Protein AF-X0XJX1-F1 (afdb_monomer_lite)

Radius of gyration: 16.02 Å; chains: 1; bounding box: 36×28×47 Å

Foldseek 3Di:
DLLVLLLVQQLVLLLCLLQVDDPSVVVSLVVLVVLVVDDLVVQLVVQCVVQDDDPVSNSVSSNVSSNSVNSNLNNPQSNVQNPDPVVVVCVVVPDDSVCCCPVPRCVVSVVSSVD

pLDDT: mean 92.87, std 4.38, range [63.25, 97.0]

Secondary structure (DSSP, 8-state):
-HHHHHHHHHHHHHHHHHHH-HHHHHHHHHHHHHHHTS-HHHHHHHHHHHH-SSHHHHHHHHHHHHHHHHHHHHHHHHHHHHT-HHHHHHHHTT--HHHHIIIIIHHHHHHHHH-

Structure (mmCIF, N/CA/C/O backbone):
data_AF-X0XJX1-F1
#
_entry.id   AF-X0XJX1-F1
#
loop_
_atom_site.group_PDB
_atom_site.id
_atom_site.type_symbol
_atom_site.label_atom_id
_atom_site.label_alt_id
_atom_site.label_comp_id
_atom_site.label_asym_id
_atom_site.label_entity_id
_atom_site.label_seq_id
_atom_site.pdbx_PDB_ins_code
_atom_site.Cartn_x
_atom_site.Cartn_y
_atom_site.Cartn_z
_atom_site.occupancy
_atom_site.B_iso_or_equiv
_atom_site.auth_seq_id
_atom_site.auth_comp_id
_atom_site.auth_asym_id
_atom_site.auth_atom_id
_atom_site.pdbx_PDB_model_num
ATOM 1 N N . MET A 1 1 ? 10.314 -12.675 -9.672 1.00 83.88 1 MET A N 1
ATOM 2 C CA . MET A 1 1 ? 10.728 -11.615 -8.723 1.00 83.88 1 MET A CA 1
ATOM 3 C C . MET A 1 1 ? 9.827 -10.393 -8.799 1.00 83.88 1 MET A C 1
ATOM 5 O O . MET A 1 1 ? 9.236 -10.066 -7.783 1.00 83.88 1 MET A O 1
ATOM 9 N N . SER A 1 2 ? 9.643 -9.772 -9.968 1.00 90.88 2 SER A N 1
ATOM 10 C CA . SER A 1 2 ? 8.848 -8.537 -10.113 1.00 90.88 2 SER A CA 1
ATOM 11 C C . SER A 1 2 ? 7.418 -8.640 -9.574 1.00 90.88 2 SER A C 1
ATOM 13 O O . SER A 1 2 ? 6.977 -7.757 -8.853 1.00 90.88 2 SER A O 1
ATOM 15 N N . VAL A 1 3 ? 6.718 -9.749 -9.851 1.00 91.31 3 VAL A N 1
ATOM 16 C CA . VAL A 1 3 ? 5.342 -9.975 -9.365 1.00 91.31 3 VAL A CA 1
ATOM 17 C C . VAL A 1 3 ? 5.282 -10.000 -7.840 1.00 91.31 3 VAL A C 1
ATOM 19 O O . VAL A 1 3 ? 4.445 -9.330 -7.257 1.00 91.31 3 VAL A O 1
ATOM 22 N N . VAL A 1 4 ? 6.205 -10.710 -7.185 1.00 93.38 4 VAL A N 1
ATOM 23 C CA . VAL A 1 4 ? 6.254 -10.799 -5.716 1.00 93.38 4 VAL A CA 1
ATOM 24 C C . VAL A 1 4 ? 6.532 -9.427 -5.100 1.00 93.38 4 VAL A C 1
ATOM 26 O O . VAL A 1 4 ? 5.897 -9.053 -4.120 1.00 93.38 4 VAL A O 1
ATOM 29 N N . ILE A 1 5 ? 7.445 -8.652 -5.692 1.00 94.25 5 ILE A N 1
ATOM 30 C CA . ILE A 1 5 ? 7.762 -7.300 -5.217 1.00 94.25 5 ILE A CA 1
ATOM 31 C C . ILE A 1 5 ? 6.551 -6.375 -5.405 1.00 94.25 5 ILE A C 1
ATOM 33 O O . ILE A 1 5 ? 6.158 -5.685 -4.468 1.00 94.25 5 ILE A O 1
ATOM 37 N N . GLY A 1 6 ? 5.924 -6.400 -6.584 1.00 94.00 6 GLY A N 1
ATOM 38 C CA . GLY A 1 6 ? 4.723 -5.619 -6.880 1.00 94.00 6 GLY A CA 1
ATOM 39 C C . GLY A 1 6 ? 3.547 -5.995 -5.980 1.00 94.00 6 GLY A C 1
ATOM 40 O O . GLY A 1 6 ? 2.842 -5.112 -5.505 1.00 94.00 6 GLY A O 1
ATOM 41 N N . MET A 1 7 ? 3.390 -7.284 -5.674 1.00 93.69 7 MET A N 1
ATOM 42 C CA . MET A 1 7 ? 2.392 -7.803 -4.742 1.00 93.69 7 MET A CA 1
ATOM 43 C C . MET A 1 7 ? 2.603 -7.247 -3.340 1.00 93.69 7 MET A C 1
ATOM 45 O O . MET A 1 7 ? 1.674 -6.688 -2.767 1.00 93.69 7 MET A O 1
ATOM 49 N N . VAL A 1 8 ? 3.816 -7.348 -2.795 1.00 94.19 8 VAL A N 1
ATOM 50 C CA . VAL A 1 8 ? 4.115 -6.866 -1.440 1.00 94.19 8 VAL A CA 1
ATOM 51 C C . VAL A 1 8 ? 3.949 -5.348 -1.344 1.00 94.19 8 VAL A C 1
ATOM 53 O O . VAL A 1 8 ? 3.279 -4.862 -0.434 1.00 94.19 8 VAL A O 1
ATOM 56 N N . ILE A 1 9 ? 4.518 -4.596 -2.291 1.00 96.00 9 ILE A N 1
ATOM 57 C CA . ILE A 1 9 ? 4.465 -3.127 -2.282 1.00 96.00 9 ILE A CA 1
ATOM 58 C C . ILE A 1 9 ? 3.040 -2.635 -2.537 1.00 96.00 9 ILE A C 1
ATOM 60 O O . ILE A 1 9 ? 2.518 -1.843 -1.755 1.00 96.00 9 ILE A O 1
ATOM 64 N N . GLY A 1 10 ? 2.405 -3.112 -3.609 1.00 95.50 10 GLY A N 1
ATOM 65 C CA . GLY A 1 10 ? 1.067 -2.694 -4.007 1.00 95.50 10 GLY A CA 1
ATOM 66 C C . GLY A 1 10 ? 0.043 -3.024 -2.932 1.00 95.50 10 GLY A C 1
ATOM 67 O O . GLY A 1 10 ? -0.618 -2.120 -2.433 1.00 95.50 10 GLY A O 1
ATOM 68 N N . THR A 1 11 ? -0.020 -4.279 -2.484 1.00 95.06 11 THR A N 1
ATOM 69 C CA . THR A 1 11 ? -0.952 -4.683 -1.418 1.00 95.06 11 THR A CA 1
ATOM 70 C C . THR A 1 11 ? -0.689 -3.903 -0.134 1.00 95.06 11 THR A C 1
ATOM 72 O O . THR A 1 11 ? -1.632 -3.433 0.495 1.00 95.06 11 THR A O 1
ATOM 75 N N . GLY A 1 12 ? 0.580 -3.703 0.242 1.00 95.12 12 GLY A N 1
ATOM 76 C CA . GLY A 1 12 ? 0.954 -2.881 1.394 1.00 95.12 12 GLY A CA 1
ATOM 77 C C . GLY A 1 12 ? 0.397 -1.461 1.303 1.00 95.12 12 GLY A C 1
ATOM 78 O O . GLY A 1 12 ? -0.240 -0.984 2.241 1.00 95.12 12 GLY A O 1
ATOM 79 N N . MET A 1 13 ? 0.568 -0.806 0.152 1.00 96.12 13 MET A N 1
ATOM 80 C CA . MET A 1 13 ? -0.000 0.519 -0.106 1.00 96.12 13 MET A CA 1
ATOM 81 C C . MET A 1 13 ? -1.532 0.511 -0.065 1.00 96.12 13 MET A C 1
ATOM 83 O O . MET A 1 13 ? -2.125 1.395 0.551 1.00 96.12 13 MET A O 1
ATOM 87 N N . GLY A 1 14 ? -2.166 -0.492 -0.673 1.00 95.94 14 GLY A N 1
ATOM 88 C CA . GLY A 1 14 ? -3.617 -0.666 -0.690 1.00 95.94 14 GLY A CA 1
ATOM 89 C C . GLY A 1 14 ? -4.215 -0.845 0.702 1.00 95.94 14 GLY A C 1
ATOM 90 O O . GLY A 1 14 ? -5.161 -0.150 1.067 1.00 95.94 14 GLY A O 1
ATOM 91 N N . MET A 1 15 ? -3.616 -1.717 1.514 1.00 95.75 15 MET A N 1
ATOM 92 C CA . MET A 1 15 ? -4.008 -1.925 2.909 1.00 95.75 15 MET A CA 1
ATOM 93 C C . MET A 1 15 ? -3.854 -0.647 3.729 1.00 95.75 15 MET A C 1
ATOM 95 O O . MET A 1 15 ? -4.750 -0.285 4.486 1.00 95.75 15 MET A O 1
ATOM 99 N N . LEU A 1 16 ? -2.730 0.060 3.583 1.00 95.44 16 LEU A N 1
ATOM 100 C CA . LEU A 1 16 ? -2.511 1.321 4.292 1.00 95.44 16 LEU A CA 1
ATOM 101 C C . LEU A 1 16 ? -3.548 2.374 3.892 1.00 95.44 16 LEU A C 1
ATOM 103 O O . LEU A 1 16 ? -4.083 3.052 4.766 1.00 95.44 16 LEU A O 1
ATOM 107 N N . ALA A 1 17 ? -3.865 2.477 2.601 1.00 96.25 17 ALA A N 1
ATOM 108 C CA . ALA A 1 17 ? -4.909 3.358 2.094 1.00 96.25 17 ALA A CA 1
ATOM 109 C C . ALA A 1 17 ? -6.285 3.002 2.676 1.00 96.25 17 ALA A C 1
ATOM 111 O O . ALA A 1 17 ? -6.928 3.866 3.269 1.00 96.25 17 ALA A O 1
ATOM 112 N N . GLY A 1 18 ? -6.703 1.736 2.580 1.00 94.62 18 GLY A N 1
ATOM 113 C CA . GLY A 1 18 ? -8.013 1.285 3.063 1.00 94.62 18 GLY A CA 1
ATOM 114 C C . GLY A 1 18 ? -8.146 1.390 4.584 1.00 94.62 18 GLY A C 1
ATOM 115 O O . GLY A 1 18 ? -9.202 1.748 5.107 1.00 94.62 18 GLY A O 1
ATOM 116 N N . TYR A 1 19 ? -7.056 1.150 5.318 1.00 94.75 19 TYR A N 1
ATOM 117 C CA . TYR A 1 19 ? -7.065 1.233 6.772 1.00 94.75 19 TYR A CA 1
ATOM 118 C C . TYR A 1 19 ? -7.054 2.681 7.276 1.00 94.75 19 TYR A C 1
ATOM 120 O O . TYR A 1 19 ? -7.911 3.063 8.078 1.00 94.75 19 TYR A O 1
ATOM 128 N N . ALA A 1 20 ? -6.108 3.502 6.807 1.00 93.56 20 ALA A N 1
ATOM 129 C CA . ALA A 1 20 ? -5.941 4.878 7.276 1.00 93.56 20 ALA A CA 1
ATOM 130 C C . ALA A 1 20 ? -7.108 5.784 6.854 1.00 93.56 20 ALA A C 1
ATOM 132 O O . ALA A 1 20 ? -7.530 6.645 7.626 1.00 93.56 20 ALA A O 1
ATOM 133 N N . GLY A 1 21 ? -7.662 5.568 5.658 1.00 92.75 21 GLY A N 1
ATOM 134 C CA . GLY A 1 21 ? -8.715 6.407 5.097 1.00 92.75 21 GLY A CA 1
ATOM 135 C C . GLY A 1 21 ? -8.272 7.849 4.799 1.00 92.75 21 GLY A C 1
ATOM 136 O O . GLY A 1 21 ? -7.091 8.218 4.866 1.00 92.75 21 GLY A O 1
ATOM 137 N N . GLY A 1 22 ? -9.245 8.700 4.472 1.00 94.44 22 GLY A N 1
ATOM 138 C CA . GLY A 1 22 ? -9.071 10.152 4.388 1.00 94.44 22 GLY A CA 1
ATOM 139 C C . GLY A 1 22 ? -8.045 10.595 3.336 1.00 94.44 22 GLY A C 1
ATOM 140 O O . GLY A 1 22 ? -8.129 10.236 2.160 1.00 94.44 22 GLY A O 1
ATOM 141 N N . LYS A 1 23 ? -7.071 11.424 3.741 1.00 95.69 23 LYS A N 1
ATOM 142 C CA . LYS A 1 23 ? -6.071 11.994 2.816 1.00 95.69 23 LYS A CA 1
ATOM 143 C C . LYS A 1 23 ? -5.094 10.951 2.272 1.00 95.69 23 LYS A C 1
ATOM 145 O O . LYS A 1 23 ? -4.700 11.062 1.115 1.00 95.69 23 LYS A O 1
ATOM 150 N N . VAL A 1 24 ? -4.704 9.969 3.090 1.00 94.75 24 VAL A N 1
ATOM 151 C CA . VAL A 1 24 ? -3.762 8.912 2.680 1.00 94.75 24 VAL A CA 1
ATOM 152 C C . VAL A 1 24 ? -4.407 8.043 1.613 1.00 94.75 24 VAL A C 1
ATOM 154 O O . VAL A 1 24 ? -3.825 7.851 0.550 1.00 94.75 24 VAL A O 1
ATOM 157 N N . GLU A 1 25 ? -5.640 7.607 1.864 1.00 96.06 25 GLU A N 1
ATOM 158 C CA . GLU A 1 25 ? -6.444 6.873 0.892 1.00 96.06 25 GLU A CA 1
ATOM 159 C C . GLU A 1 25 ? -6.577 7.642 -0.419 1.00 96.06 25 GLU A C 1
ATOM 161 O O . GLU A 1 25 ? -6.220 7.133 -1.478 1.00 96.06 25 GLU A O 1
ATOM 166 N N . THR A 1 26 ? -6.999 8.905 -0.340 1.00 96.62 26 THR A N 1
ATOM 167 C CA . THR A 1 26 ? -7.176 9.742 -1.530 1.00 96.62 26 THR A CA 1
ATOM 168 C C . THR A 1 26 ? -5.876 9.872 -2.324 1.00 96.62 26 THR A C 1
ATOM 170 O O . THR A 1 26 ? -5.904 9.795 -3.547 1.00 96.62 26 THR A O 1
ATOM 173 N N . ALA A 1 27 ? -4.733 10.068 -1.661 1.00 97.00 27 ALA A N 1
ATOM 174 C CA . ALA A 1 27 ? -3.446 10.209 -2.337 1.00 97.00 27 ALA A CA 1
ATOM 175 C C . ALA A 1 27 ? -3.001 8.905 -3.019 1.00 97.00 27 ALA A C 1
ATOM 177 O O . ALA A 1 27 ? -2.650 8.924 -4.197 1.00 97.00 27 ALA A O 1
ATOM 178 N N . VAL A 1 28 ? -3.049 7.778 -2.303 1.00 96.56 28 VAL A N 1
ATOM 179 C CA . VAL A 1 28 ? -2.631 6.466 -2.827 1.00 96.56 28 VAL A CA 1
ATOM 180 C C . VAL A 1 28 ? -3.531 6.018 -3.975 1.00 96.56 28 VAL A C 1
ATOM 182 O O . VAL A 1 28 ? -3.032 5.593 -5.021 1.00 96.56 28 VAL A O 1
ATOM 185 N N . MET A 1 29 ? -4.847 6.158 -3.811 1.00 96.81 29 MET A N 1
ATOM 186 C CA . MET A 1 29 ? -5.805 5.762 -4.839 1.00 96.81 29 MET A CA 1
ATOM 187 C C . MET A 1 29 ? -5.738 6.695 -6.046 1.00 96.81 29 MET A C 1
ATOM 189 O O . MET A 1 29 ? -5.712 6.203 -7.165 1.00 96.81 29 MET A O 1
ATOM 193 N N . ARG A 1 30 ? -5.540 8.010 -5.864 1.00 96.50 30 ARG A N 1
ATOM 194 C CA . ARG A 1 30 ? -5.311 8.915 -7.006 1.00 96.50 30 ARG A CA 1
ATOM 195 C C . ARG A 1 30 ? -4.056 8.572 -7.797 1.00 96.50 30 ARG A C 1
ATOM 197 O O . ARG A 1 30 ? -4.103 8.605 -9.020 1.00 96.50 30 ARG A O 1
ATOM 204 N N . ILE A 1 31 ? -2.940 8.266 -7.134 1.00 95.62 31 ILE A N 1
ATOM 205 C CA . ILE A 1 31 ? -1.711 7.855 -7.833 1.00 95.62 31 ILE A CA 1
ATOM 2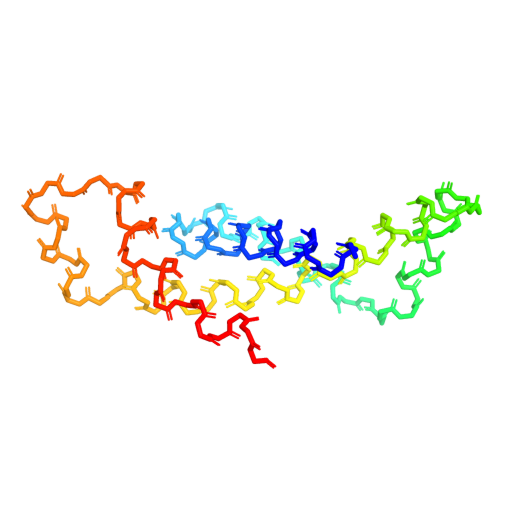06 C C . ILE A 1 31 ? -1.975 6.573 -8.630 1.00 95.62 31 ILE A C 1
ATOM 208 O O . ILE A 1 31 ? -1.634 6.500 -9.807 1.00 95.62 31 ILE A O 1
ATOM 212 N N . THR A 1 32 ? -2.643 5.604 -8.006 1.00 95.44 32 THR A N 1
ATOM 213 C CA . THR A 1 32 ? -3.052 4.343 -8.637 1.00 95.44 32 THR A CA 1
ATOM 214 C C . THR A 1 32 ? -3.933 4.586 -9.864 1.00 95.44 32 THR A C 1
ATOM 216 O O . THR A 1 32 ? -3.678 4.023 -10.925 1.00 95.44 32 THR A O 1
ATOM 219 N N . ASP A 1 33 ? -4.921 5.472 -9.755 1.00 95.12 33 ASP A N 1
ATOM 220 C CA . ASP A 1 33 ? -5.842 5.807 -10.841 1.00 95.12 33 ASP A CA 1
ATOM 221 C C . ASP A 1 33 ? -5.138 6.531 -11.993 1.00 95.12 33 ASP A C 1
ATOM 223 O O . ASP A 1 33 ? -5.420 6.256 -13.157 1.00 95.12 33 ASP A O 1
ATOM 227 N N . ILE A 1 34 ? -4.179 7.413 -11.690 1.00 94.81 34 ILE A N 1
ATOM 228 C CA . ILE A 1 34 ? -3.341 8.067 -12.703 1.00 94.81 34 ILE A CA 1
ATOM 229 C C . ILE A 1 34 ? -2.507 7.024 -13.452 1.00 94.81 34 ILE A C 1
ATOM 231 O O . ILE A 1 34 ? -2.450 7.065 -14.679 1.00 94.81 34 ILE A O 1
ATOM 235 N N . MET A 1 35 ? -1.894 6.070 -12.748 1.00 93.12 35 MET A N 1
ATOM 236 C CA . MET A 1 35 ? -1.125 4.997 -13.387 1.00 93.12 35 MET A CA 1
ATOM 237 C C . MET A 1 35 ? -2.008 4.132 -14.295 1.00 93.12 35 MET A C 1
ATOM 239 O O . MET A 1 35 ? -1.627 3.866 -15.429 1.00 93.12 35 MET A O 1
ATOM 243 N N . MET A 1 36 ? -3.208 3.766 -13.832 1.00 92.62 36 MET A N 1
ATOM 244 C CA . MET A 1 36 ? -4.168 2.946 -14.588 1.00 92.62 36 MET A CA 1
ATOM 245 C C . MET A 1 36 ? -4.902 3.701 -15.705 1.00 92.62 36 MET A C 1
ATOM 247 O O . MET A 1 36 ? -5.637 3.087 -16.475 1.00 92.62 36 MET A O 1
ATOM 251 N N . SER A 1 37 ? -4.741 5.024 -15.801 1.00 93.94 37 SER A N 1
ATOM 252 C CA . SER A 1 37 ? -5.331 5.812 -16.892 1.00 93.94 37 SER A CA 1
ATOM 253 C C . SER A 1 37 ? -4.651 5.554 -18.240 1.00 93.94 37 SER A C 1
ATOM 255 O O . SER A 1 37 ? -5.241 5.801 -19.293 1.00 93.94 37 SER A O 1
ATOM 257 N N . PHE A 1 38 ? -3.424 5.028 -18.209 1.00 88.94 38 PHE A N 1
ATOM 258 C CA . PHE A 1 38 ? -2.690 4.585 -19.383 1.00 88.94 38 PHE A CA 1
ATOM 259 C C . PHE A 1 38 ? -2.891 3.078 -19.580 1.00 88.94 38 PHE A C 1
ATOM 261 O O . PHE A 1 38 ? -2.884 2.336 -18.600 1.00 88.94 38 PHE A O 1
ATOM 268 N N . PRO A 1 39 ? -3.008 2.590 -20.827 1.00 90.12 39 PRO A N 1
ATOM 269 C CA . PRO A 1 39 ? -2.890 1.162 -21.099 1.00 90.12 39 PRO A CA 1
ATOM 270 C C . PRO A 1 39 ? -1.539 0.624 -20.602 1.00 90.12 39 PRO A C 1
ATOM 272 O O . PRO A 1 39 ? -0.509 1.262 -20.840 1.00 90.12 39 PRO A O 1
ATOM 275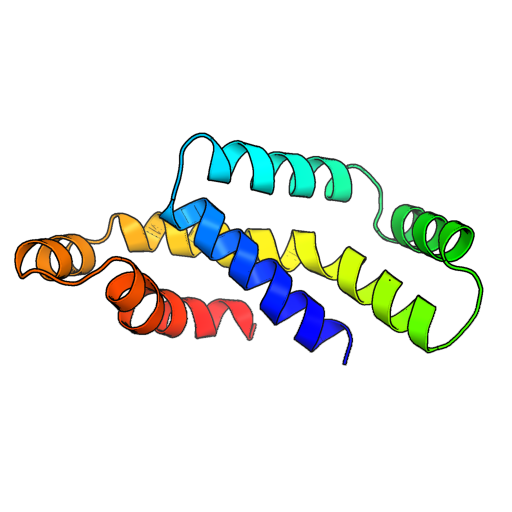 N N . ASP A 1 40 ? -1.535 -0.558 -19.976 1.00 88.75 40 ASP A N 1
ATOM 276 C CA . ASP A 1 40 ? -0.340 -1.162 -19.359 1.00 88.75 40 ASP A CA 1
ATOM 277 C C . ASP A 1 40 ? 0.851 -1.237 -20.327 1.00 88.75 40 ASP A C 1
ATOM 279 O O . ASP A 1 40 ? 1.986 -0.937 -19.957 1.00 88.75 40 ASP A O 1
ATOM 283 N N . GLU A 1 41 ? 0.586 -1.554 -21.597 1.00 90.12 41 GLU A N 1
ATOM 284 C CA . GLU A 1 41 ? 1.609 -1.633 -22.645 1.00 90.12 41 GLU A CA 1
ATOM 285 C C . GLU A 1 41 ? 2.313 -0.288 -22.871 1.00 90.12 41 GLU A C 1
ATOM 287 O O . GLU A 1 41 ? 3.540 -0.203 -22.947 1.00 90.12 41 GLU A O 1
ATOM 292 N N . VAL A 1 42 ? 1.532 0.794 -22.934 1.00 93.06 42 VAL A N 1
ATOM 293 C CA . VAL A 1 42 ? 2.047 2.148 -23.162 1.00 93.06 42 VAL A CA 1
ATOM 294 C C . VAL A 1 42 ? 2.858 2.606 -21.954 1.00 93.06 42 VAL A C 1
ATOM 296 O O . VAL A 1 42 ? 3.966 3.124 -22.109 1.00 93.06 42 VAL A O 1
ATOM 299 N N . PHE A 1 43 ? 2.341 2.367 -20.749 1.00 91.31 43 PHE A N 1
ATOM 300 C CA . PHE A 1 43 ? 3.032 2.706 -19.511 1.00 91.31 43 PHE A CA 1
ATOM 301 C C . PHE A 1 43 ? 4.352 1.932 -19.368 1.00 91.31 43 PHE A C 1
ATOM 303 O O . PHE A 1 43 ? 5.382 2.513 -19.022 1.00 91.31 43 PHE A O 1
ATOM 310 N N . GLY A 1 44 ? 4.359 0.640 -19.706 1.00 89.69 44 GLY A N 1
ATOM 311 C CA . GLY A 1 44 ? 5.558 -0.196 -19.680 1.00 89.69 44 GLY A CA 1
ATOM 312 C C . GLY A 1 44 ? 6.668 0.339 -20.582 1.00 89.69 44 GLY A C 1
ATOM 313 O O . GLY A 1 44 ? 7.813 0.475 -20.143 1.00 89.69 44 GLY A O 1
ATOM 314 N N . VAL A 1 45 ? 6.329 0.717 -21.818 1.00 91.31 45 VAL A N 1
ATOM 315 C CA . VAL A 1 45 ? 7.294 1.315 -22.753 1.00 91.31 45 VAL A CA 1
ATOM 316 C C . VAL A 1 45 ? 7.810 2.660 -22.236 1.00 91.31 45 VAL A C 1
ATOM 318 O O . VAL A 1 45 ? 9.016 2.897 -22.291 1.00 91.31 45 VAL A O 1
ATOM 321 N N . MET A 1 46 ? 6.951 3.517 -21.672 1.00 92.81 46 MET A N 1
ATOM 322 C CA . MET A 1 46 ? 7.382 4.788 -21.069 1.00 92.81 46 MET A CA 1
ATOM 323 C C . MET A 1 46 ? 8.419 4.573 -19.963 1.00 92.81 46 MET A C 1
ATOM 325 O O . MET A 1 46 ? 9.456 5.238 -19.950 1.00 92.81 46 MET A O 1
ATOM 329 N N . VAL A 1 47 ? 8.180 3.616 -19.063 1.00 91.44 47 VAL A N 1
ATOM 330 C CA . VAL A 1 47 ? 9.124 3.304 -17.982 1.00 91.44 47 VAL A CA 1
ATOM 331 C C . VAL A 1 47 ? 10.447 2.773 -18.542 1.00 91.44 47 VAL A C 1
ATOM 333 O O . VAL A 1 47 ? 11.515 3.177 -18.081 1.00 91.44 47 VAL A O 1
ATOM 336 N N . MET A 1 48 ? 10.400 1.925 -19.572 1.00 92.25 48 MET A N 1
ATOM 337 C CA . MET A 1 48 ? 11.602 1.407 -20.234 1.00 92.25 48 MET A CA 1
ATOM 338 C C . MET A 1 48 ? 12.411 2.494 -20.950 1.00 92.25 48 MET A C 1
ATOM 340 O O . MET A 1 48 ? 13.639 2.435 -20.934 1.00 92.25 48 MET A O 1
ATOM 344 N N . ILE A 1 49 ? 11.757 3.498 -21.539 1.00 94.19 49 ILE A N 1
ATOM 345 C CA . ILE A 1 49 ? 12.436 4.646 -22.160 1.00 94.19 49 ILE A CA 1
ATOM 346 C C . ILE A 1 49 ? 13.209 5.449 -21.109 1.00 94.19 49 ILE A C 1
ATOM 348 O O . ILE A 1 49 ? 14.334 5.871 -21.364 1.00 94.19 49 ILE A O 1
ATOM 352 N N . VAL A 1 50 ? 12.624 5.640 -19.925 1.00 93.88 50 VAL A N 1
ATOM 353 C CA . VAL A 1 50 ? 13.244 6.417 -18.842 1.00 93.88 50 VAL A CA 1
ATOM 354 C C . 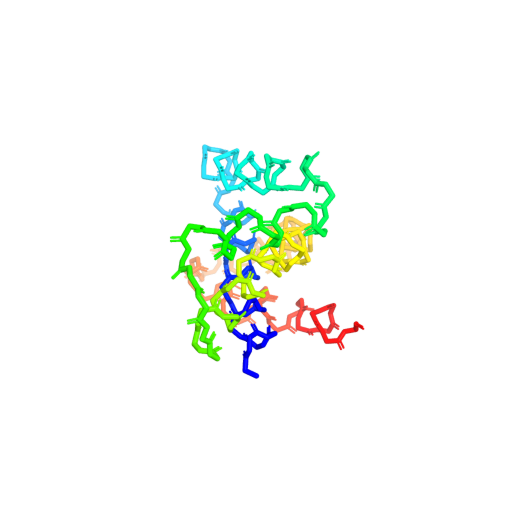VAL A 1 50 ? 14.389 5.652 -18.177 1.00 93.88 50 VAL A C 1
ATOM 356 O O . VAL A 1 50 ? 15.440 6.230 -17.914 1.00 93.88 50 VAL A O 1
ATOM 359 N N . LEU A 1 51 ? 14.196 4.362 -17.888 1.00 92.88 51 LEU A N 1
ATOM 360 C CA . LEU A 1 51 ? 15.178 3.556 -17.155 1.00 92.88 51 LEU A CA 1
ATOM 361 C C . LEU A 1 51 ? 16.278 2.978 -18.059 1.00 92.88 51 LEU A C 1
ATOM 363 O O . LEU A 1 51 ? 17.369 2.677 -17.578 1.00 92.88 51 LEU A O 1
ATOM 367 N N . GLY A 1 52 ? 16.014 2.827 -19.357 1.00 90.62 52 GLY A N 1
ATOM 368 C CA . GLY A 1 52 ? 16.920 2.211 -20.322 1.00 90.62 52 GLY A CA 1
ATOM 369 C C . GLY A 1 52 ? 16.865 0.680 -20.324 1.00 90.62 52 GLY A C 1
ATOM 370 O O . GLY A 1 52 ? 16.110 0.038 -19.592 1.00 90.62 52 GLY A O 1
ATOM 371 N N . THR A 1 53 ? 17.697 0.061 -21.159 1.00 86.56 53 THR A N 1
ATOM 372 C CA . THR A 1 53 ? 17.698 -1.393 -21.374 1.00 86.56 53 THR A CA 1
ATOM 373 C C . THR A 1 53 ? 18.465 -2.150 -20.290 1.00 86.56 53 THR A C 1
ATOM 375 O O . THR A 1 53 ? 19.559 -1.747 -19.906 1.00 86.56 53 THR A O 1
ATOM 378 N N . GLY A 1 54 ? 17.942 -3.296 -19.856 1.00 92.25 54 GLY A N 1
ATOM 379 C CA . GLY A 1 54 ? 18.629 -4.204 -18.936 1.00 92.25 54 GLY A CA 1
ATOM 380 C C . GLY A 1 54 ? 17.651 -5.040 -18.118 1.00 92.25 54 GLY A C 1
ATOM 381 O O . GLY A 1 54 ? 16.526 -4.615 -17.865 1.00 92.25 54 GLY A O 1
ATOM 382 N N . VAL A 1 55 ? 18.078 -6.225 -17.673 1.00 92.38 55 VAL A N 1
ATOM 383 C CA . VAL A 1 55 ? 17.217 -7.153 -16.912 1.00 92.38 55 VAL A CA 1
ATOM 384 C C . VAL A 1 55 ? 16.675 -6.495 -15.639 1.00 92.38 55 VAL A C 1
ATOM 386 O O . VAL A 1 55 ? 15.494 -6.623 -15.329 1.00 92.38 55 VAL A O 1
ATOM 389 N N . GLN A 1 56 ? 17.511 -5.735 -14.928 1.00 92.75 56 GLN A N 1
ATOM 390 C CA . GLN A 1 56 ? 17.103 -5.041 -13.706 1.00 92.75 56 GLN A CA 1
ATOM 391 C C . GLN A 1 56 ? 16.059 -3.948 -13.974 1.00 92.75 56 GLN A C 1
ATOM 393 O O . GLN A 1 56 ? 15.090 -3.834 -13.227 1.00 92.75 56 GLN A O 1
ATOM 398 N N . ASN A 1 57 ? 16.196 -3.206 -15.072 1.00 92.50 57 ASN A N 1
ATOM 399 C CA . ASN A 1 57 ? 15.241 -2.164 -15.449 1.00 92.50 57 ASN A CA 1
ATOM 400 C C . ASN A 1 57 ? 13.896 -2.759 -15.862 1.00 92.50 57 ASN A C 1
ATOM 402 O O . ASN A 1 57 ? 12.860 -2.241 -15.462 1.00 92.50 57 ASN A O 1
ATOM 406 N N . VAL A 1 58 ? 13.906 -3.895 -16.567 1.00 92.00 58 VAL A N 1
ATOM 407 C CA . VAL A 1 58 ? 12.685 -4.652 -16.884 1.00 92.00 58 VAL A CA 1
ATOM 408 C C . VAL A 1 58 ? 12.005 -5.142 -15.603 1.00 92.00 58 VAL A C 1
ATOM 410 O O . VAL A 1 58 ? 10.787 -5.038 -15.469 1.00 92.00 58 VAL A O 1
ATOM 413 N N . ILE A 1 59 ? 12.774 -5.632 -14.622 1.00 93.50 59 ILE A N 1
ATOM 414 C CA . ILE A 1 59 ? 12.228 -6.040 -13.320 1.00 93.50 59 ILE A CA 1
ATOM 415 C C . ILE A 1 59 ? 11.541 -4.860 -12.624 1.00 93.50 59 ILE A C 1
ATOM 417 O O . ILE A 1 59 ? 10.420 -5.017 -12.137 1.00 93.50 59 ILE A O 1
ATOM 421 N N . ILE A 1 60 ? 12.182 -3.689 -12.594 1.00 93.25 60 ILE A N 1
ATOM 422 C CA . ILE A 1 60 ? 11.615 -2.473 -11.997 1.00 93.25 60 ILE A CA 1
ATOM 423 C C . ILE A 1 60 ? 10.360 -2.039 -12.762 1.00 93.25 60 ILE A C 1
ATOM 425 O O . ILE A 1 60 ? 9.331 -1.803 -12.137 1.00 93.25 60 ILE A O 1
ATOM 429 N N . ALA A 1 61 ? 10.403 -2.013 -14.095 1.00 92.56 61 ALA A N 1
ATOM 430 C CA . ALA A 1 61 ? 9.275 -1.617 -14.934 1.00 92.56 61 ALA A CA 1
ATOM 431 C C . ALA A 1 61 ? 8.038 -2.486 -14.683 1.00 92.56 61 ALA A C 1
ATOM 433 O O . ALA A 1 61 ? 6.962 -1.969 -14.385 1.00 92.56 61 ALA A O 1
ATOM 434 N N . ILE A 1 62 ? 8.211 -3.811 -14.698 1.00 93.38 62 ILE A N 1
ATOM 435 C CA . ILE A 1 62 ? 7.129 -4.758 -14.404 1.00 93.38 62 ILE A CA 1
ATOM 436 C C . ILE A 1 62 ? 6.639 -4.595 -12.962 1.00 93.38 62 ILE A C 1
ATOM 438 O O . ILE A 1 62 ? 5.445 -4.686 -12.704 1.00 93.38 62 ILE A O 1
ATOM 442 N N . THR A 1 63 ? 7.536 -4.336 -12.007 1.00 94.44 63 THR A N 1
ATOM 443 C CA . THR A 1 63 ? 7.138 -4.099 -10.612 1.00 94.44 63 THR A CA 1
ATOM 444 C C . THR A 1 63 ? 6.207 -2.893 -10.515 1.00 94.44 63 THR A C 1
ATOM 446 O O . THR A 1 63 ? 5.133 -3.012 -9.935 1.00 94.44 63 THR A O 1
ATOM 449 N N . VAL A 1 64 ? 6.580 -1.760 -11.120 1.00 93.94 64 VAL A N 1
ATOM 450 C CA . VAL A 1 64 ? 5.778 -0.526 -11.096 1.00 93.94 64 VAL A CA 1
ATOM 451 C C . VAL A 1 64 ? 4.422 -0.731 -11.776 1.00 93.94 64 VAL A C 1
ATOM 453 O O . VAL A 1 64 ? 3.413 -0.282 -11.243 1.00 93.94 64 VAL A O 1
ATOM 456 N N . LEU A 1 65 ? 4.383 -1.469 -12.888 1.00 93.81 65 LEU A N 1
ATOM 457 C CA . LEU A 1 65 ? 3.140 -1.850 -13.570 1.00 93.81 65 LEU A CA 1
ATOM 458 C C . LEU A 1 65 ? 2.190 -2.665 -12.680 1.00 93.81 65 LEU A C 1
ATOM 460 O O . LEU A 1 65 ? 0.975 -2.517 -12.759 1.00 93.81 65 LEU A O 1
ATOM 464 N N . MET A 1 66 ? 2.730 -3.523 -11.814 1.00 93.56 66 MET A N 1
ATOM 465 C CA . MET A 1 66 ? 1.927 -4.390 -10.949 1.00 93.56 66 MET A CA 1
ATOM 466 C C . MET A 1 66 ? 1.395 -3.686 -9.692 1.00 93.56 66 MET A C 1
ATOM 468 O O . MET A 1 66 ? 0.354 -4.091 -9.172 1.00 93.56 66 MET A O 1
ATOM 472 N N . ILE A 1 67 ? 2.067 -2.633 -9.208 1.00 95.25 67 ILE A N 1
ATOM 473 C CA . ILE A 1 67 ? 1.662 -1.869 -8.011 1.00 95.25 67 ILE A CA 1
ATOM 474 C C . ILE A 1 67 ? 0.177 -1.472 -8.026 1.00 95.25 67 ILE A C 1
ATOM 476 O O . ILE A 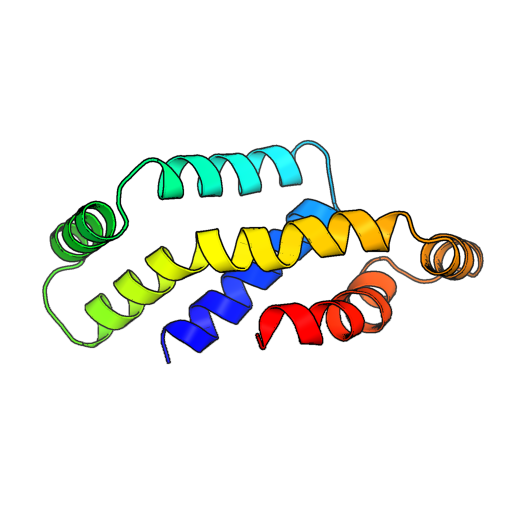1 67 ? -0.503 -1.815 -7.060 1.00 95.25 67 ILE A O 1
ATOM 480 N N . PRO A 1 68 ? -0.365 -0.789 -9.056 1.00 94.75 68 PRO A N 1
ATOM 481 C CA . PRO A 1 68 ? -1.745 -0.306 -9.022 1.00 94.75 68 PRO A CA 1
ATOM 482 C C . PRO A 1 68 ? -2.778 -1.436 -8.918 1.00 94.75 68 PRO A C 1
ATOM 484 O O . PRO A 1 68 ? -3.765 -1.319 -8.189 1.00 94.75 68 PRO A O 1
ATOM 487 N N . ARG A 1 69 ? -2.526 -2.563 -9.594 1.00 93.56 69 ARG A N 1
ATOM 488 C CA . ARG A 1 69 ? -3.395 -3.742 -9.537 1.00 93.56 69 ARG A CA 1
ATOM 489 C C . ARG A 1 69 ? -3.432 -4.325 -8.125 1.00 93.56 69 ARG A C 1
ATOM 491 O O . ARG A 1 69 ? -4.512 -4.489 -7.561 1.00 93.56 69 ARG A O 1
ATOM 498 N N . PHE A 1 70 ? -2.266 -4.568 -7.529 1.00 94.94 70 PHE A N 1
ATOM 499 C CA . PHE A 1 70 ? -2.181 -5.101 -6.169 1.00 94.94 70 PHE A CA 1
ATOM 500 C C . PHE A 1 70 ? -2.637 -4.098 -5.100 1.00 94.94 70 PHE A C 1
ATOM 502 O O . PHE A 1 70 ? -3.206 -4.502 -4.090 1.00 94.94 70 PHE A O 1
ATOM 509 N N . ALA A 1 71 ? -2.467 -2.793 -5.326 1.00 96.19 71 ALA A N 1
ATOM 510 C CA . ALA A 1 71 ? -3.000 -1.758 -4.444 1.00 96.19 71 ALA A CA 1
ATOM 511 C C . ALA A 1 71 ? -4.525 -1.814 -4.359 1.00 96.19 71 ALA A C 1
ATOM 513 O O . ALA A 1 71 ? -5.072 -1.785 -3.260 1.00 96.19 71 ALA A O 1
ATOM 514 N N . ARG A 1 72 ? -5.220 -1.988 -5.487 1.00 93.62 72 ARG A N 1
ATOM 515 C CA . ARG A 1 72 ? -6.676 -2.185 -5.474 1.00 93.62 72 ARG A CA 1
ATOM 516 C C . ARG A 1 72 ? -7.088 -3.489 -4.794 1.00 93.62 72 ARG A C 1
ATOM 518 O O . ARG A 1 72 ? -8.025 -3.467 -4.001 1.00 93.62 72 ARG A O 1
ATOM 525 N N . MET A 1 73 ? -6.365 -4.584 -5.050 1.00 93.31 73 MET A N 1
ATOM 526 C CA . MET A 1 73 ? -6.623 -5.881 -4.403 1.00 93.31 73 MET A CA 1
ATOM 527 C C . MET A 1 73 ? -6.446 -5.816 -2.880 1.00 93.31 73 MET A C 1
ATOM 529 O O . MET A 1 73 ? -7.207 -6.439 -2.155 1.00 93.31 73 MET A O 1
ATOM 533 N N . GLY A 1 74 ? -5.488 -5.032 -2.378 1.00 94.38 74 GLY A N 1
ATOM 534 C CA . GLY A 1 74 ? -5.327 -4.810 -0.940 1.00 94.38 74 GLY A CA 1
ATOM 535 C C . GLY A 1 74 ? -6.322 -3.805 -0.349 1.00 94.38 74 GLY A C 1
ATOM 536 O O . GLY A 1 74 ? -6.683 -3.927 0.818 1.00 94.38 74 GLY A O 1
ATOM 537 N N . HIS A 1 75 ? -6.762 -2.805 -1.119 1.00 95.94 75 HIS A N 1
ATOM 538 C CA . HIS A 1 75 ? -7.589 -1.692 -0.632 1.00 95.94 75 HIS A CA 1
ATOM 539 C C . HIS A 1 75 ? -9.039 -2.090 -0.350 1.00 95.94 75 HIS A C 1
ATOM 541 O O . HIS A 1 75 ? -9.487 -1.934 0.787 1.00 95.94 75 HIS A O 1
ATOM 547 N N . ALA A 1 76 ? -9.758 -2.618 -1.346 1.00 92.00 76 ALA A N 1
ATOM 548 C CA . ALA A 1 76 ? -11.203 -2.839 -1.225 1.00 92.00 76 ALA A CA 1
ATOM 549 C C . ALA A 1 76 ? -11.578 -3.816 -0.089 1.00 92.00 76 ALA A C 1
ATOM 551 O O . ALA A 1 76 ? -12.456 -3.486 0.715 1.00 92.00 76 ALA A O 1
ATOM 552 N N . PRO A 1 77 ? -10.881 -4.954 0.079 1.00 93.19 77 PRO A N 1
ATOM 553 C CA . PRO A 1 77 ? -11.153 -5.875 1.179 1.00 93.19 77 PRO A CA 1
ATOM 554 C C . PRO A 1 77 ? -10.743 -5.304 2.535 1.00 93.19 77 PRO A C 1
ATOM 556 O O . PRO A 1 77 ? -11.432 -5.500 3.532 1.00 93.19 77 PRO A O 1
ATOM 559 N N . THR A 1 78 ? -9.645 -4.544 2.589 1.00 95.56 78 THR A N 1
ATOM 560 C CA . THR A 1 78 ? -9.216 -3.877 3.826 1.00 95.56 78 THR A CA 1
ATOM 561 C C . THR A 1 78 ? -10.254 -2.874 4.306 1.00 95.56 78 THR A C 1
ATOM 563 O O . THR A 1 78 ? -10.529 -2.813 5.505 1.00 95.56 78 THR A O 1
ATOM 566 N N . LEU A 1 79 ? -10.841 -2.107 3.385 1.00 94.94 79 LEU A N 1
ATOM 567 C CA . L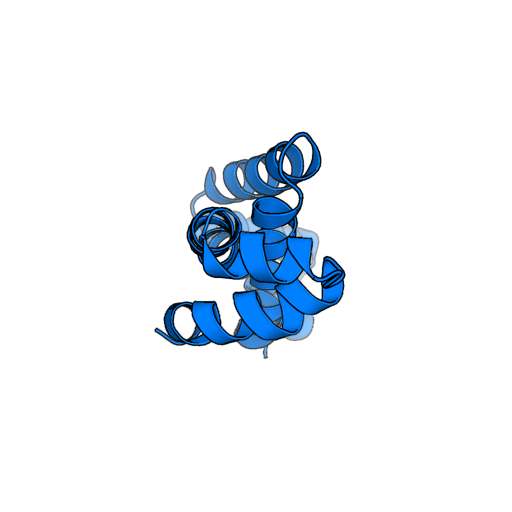EU A 1 79 ? -11.903 -1.163 3.703 1.00 94.94 79 LEU A CA 1
ATOM 568 C C . LEU A 1 79 ? -13.123 -1.887 4.289 1.00 94.94 79 LEU A C 1
ATOM 570 O O . LEU A 1 79 ? -13.629 -1.468 5.326 1.00 94.94 79 LEU A O 1
ATOM 574 N N . ALA A 1 80 ? -13.528 -3.013 3.691 1.00 93.69 80 ALA A N 1
ATOM 575 C CA . ALA A 1 80 ? -14.637 -3.827 4.189 1.00 93.69 80 ALA A CA 1
ATOM 576 C C . ALA A 1 80 ? -14.349 -4.438 5.573 1.00 93.69 80 ALA A C 1
ATOM 578 O O . ALA A 1 80 ? -15.174 -4.359 6.480 1.00 93.69 80 ALA A O 1
ATOM 579 N N . LEU A 1 81 ? -13.160 -5.018 5.769 1.00 94.31 81 LEU A N 1
ATOM 580 C CA . LEU A 1 81 ? -12.789 -5.654 7.036 1.00 94.31 81 LEU A CA 1
ATOM 581 C C . LEU A 1 81 ? -12.629 -4.635 8.165 1.00 94.31 81 LEU A C 1
ATOM 583 O O . LEU A 1 81 ? -12.988 -4.934 9.300 1.00 94.31 81 LEU A O 1
ATOM 587 N N . LYS A 1 82 ? -12.120 -3.430 7.875 1.00 93.06 82 LYS A N 1
ATOM 588 C CA . LYS A 1 82 ? -11.966 -2.342 8.856 1.00 93.06 82 LYS A CA 1
ATOM 589 C C . LYS A 1 82 ? -13.273 -2.021 9.588 1.00 93.06 82 LYS A C 1
ATOM 591 O O . LYS A 1 82 ? -13.210 -1.637 10.756 1.00 93.06 82 LYS A O 1
ATOM 596 N N . GLU A 1 83 ? -14.412 -2.163 8.915 1.00 92.94 83 GLU A N 1
ATOM 597 C CA . GLU A 1 83 ? -15.749 -1.892 9.456 1.00 92.94 83 GLU A CA 1
ATOM 598 C C . GLU A 1 83 ? -16.416 -3.126 10.087 1.00 92.94 83 GLU A C 1
ATOM 600 O O . GLU A 1 83 ? -17.536 -3.033 10.577 1.00 92.94 83 GLU A O 1
ATOM 605 N N . ALA A 1 84 ? -15.740 -4.278 10.124 1.00 95.19 84 ALA A N 1
ATOM 606 C CA . ALA A 1 84 ? -16.305 -5.496 10.688 1.00 95.19 84 ALA A CA 1
ATOM 607 C C . ALA A 1 84 ? -16.409 -5.448 12.225 1.00 95.19 84 ALA A C 1
ATOM 609 O O . ALA A 1 84 ? -15.484 -5.014 12.923 1.00 95.19 84 ALA A O 1
ATOM 610 N N . ASP A 1 85 ? -17.499 -6.002 12.767 1.00 95.44 85 ASP A N 1
ATOM 611 C CA . ASP A 1 85 ? -17.812 -5.989 14.205 1.00 95.44 85 ASP A CA 1
ATOM 612 C C . ASP A 1 85 ? -16.694 -6.575 15.078 1.00 95.44 85 ASP A C 1
ATOM 614 O O . ASP A 1 85 ? -16.386 -6.056 16.152 1.00 95.44 85 ASP A O 1
ATOM 618 N N . TYR A 1 86 ? -16.032 -7.639 14.613 1.00 93.81 86 TYR A N 1
ATOM 619 C CA . TYR A 1 86 ? -14.942 -8.266 15.361 1.00 93.81 86 TYR A CA 1
ATOM 620 C C . TYR A 1 86 ? -13.687 -7.379 15.425 1.00 93.81 86 TYR A C 1
ATOM 622 O O . TYR A 1 86 ? -12.941 -7.449 16.402 1.00 93.81 86 TYR A O 1
ATOM 630 N N . ILE A 1 87 ? -13.460 -6.513 14.427 1.00 95.19 87 ILE A N 1
ATOM 631 C CA . ILE A 1 87 ? -12.385 -5.514 14.472 1.00 95.19 87 ILE A CA 1
ATOM 632 C C . ILE A 1 87 ? -12.743 -4.408 15.462 1.00 95.19 87 ILE A C 1
ATOM 634 O O . ILE A 1 87 ? -11.889 -4.010 16.259 1.00 95.19 87 ILE A O 1
ATOM 638 N N . ALA A 1 88 ? -13.993 -3.938 15.457 1.00 93.94 88 ALA A N 1
ATOM 639 C CA . ALA A 1 88 ? -14.468 -2.967 16.438 1.00 93.94 88 ALA A CA 1
ATOM 640 C C . ALA A 1 88 ? -14.316 -3.510 17.871 1.00 93.94 88 ALA A C 1
ATOM 642 O O . ALA A 1 88 ? -13.716 -2.845 18.716 1.00 93.94 88 ALA A O 1
ATOM 643 N N . ALA A 1 89 ? -14.734 -4.756 18.115 1.00 94.94 89 ALA A N 1
ATOM 644 C CA . ALA A 1 89 ? -14.563 -5.433 19.400 1.00 94.94 89 ALA A CA 1
ATOM 645 C C . ALA A 1 89 ? -13.083 -5.574 19.802 1.00 94.94 89 ALA A C 1
ATOM 647 O O . ALA A 1 89 ? -12.723 -5.275 20.942 1.00 94.94 89 ALA A O 1
ATOM 648 N N . ALA A 1 90 ? -12.205 -5.965 18.868 1.00 94.56 90 ALA A N 1
ATOM 649 C CA . ALA A 1 90 ? -10.764 -6.063 19.113 1.00 94.56 90 ALA A CA 1
ATOM 650 C C . ALA A 1 90 ? -10.146 -4.707 19.503 1.00 94.56 90 ALA A C 1
ATOM 652 O O . ALA A 1 90 ? -9.301 -4.635 20.399 1.00 94.56 90 ALA A O 1
ATOM 653 N N . LYS A 1 91 ? -10.582 -3.611 18.872 1.00 94.62 91 LYS A N 1
ATOM 654 C CA . LYS A 1 91 ? -10.146 -2.254 19.235 1.00 94.62 91 LYS A CA 1
ATOM 655 C C . LYS A 1 91 ? -10.662 -1.833 20.609 1.00 94.62 91 LYS A C 1
ATOM 657 O O . LYS A 1 91 ? -9.897 -1.256 21.378 1.00 94.62 91 LYS A O 1
ATOM 662 N N . SER A 1 92 ? -11.906 -2.167 20.959 1.00 95.44 92 SER A N 1
ATOM 663 C CA . SER A 1 92 ? -12.486 -1.861 22.276 1.00 95.44 92 SER A CA 1
ATOM 664 C C . SER A 1 92 ? -11.741 -2.522 23.441 1.00 95.44 92 SER A C 1
ATOM 666 O O . SER A 1 92 ? -11.724 -1.966 24.535 1.00 95.44 92 SER A O 1
ATOM 668 N N . ILE A 1 93 ? -11.082 -3.663 23.212 1.00 95.50 93 ILE A N 1
ATOM 669 C CA . ILE A 1 93 ? -10.223 -4.333 24.208 1.00 95.50 93 ILE A CA 1
ATOM 670 C C . ILE A 1 93 ? -8.746 -3.892 24.148 1.00 95.50 93 ILE A C 1
ATOM 672 O O . ILE A 1 93 ? -7.897 -4.487 24.810 1.00 95.50 93 ILE A O 1
ATOM 676 N N . GLY A 1 94 ? -8.420 -2.856 23.365 1.00 94.69 94 GLY A N 1
ATOM 677 C CA . GLY A 1 94 ? -7.089 -2.241 23.319 1.00 94.69 94 GLY A CA 1
ATOM 678 C C . GLY A 1 94 ? -6.133 -2.789 22.254 1.00 94.69 94 GLY A C 1
ATOM 679 O O . GLY A 1 94 ? -4.919 -2.619 22.385 1.00 94.69 94 GLY A O 1
ATOM 680 N N . ALA A 1 95 ? -6.619 -3.456 21.199 1.00 95.75 95 ALA A N 1
ATOM 681 C CA . ALA A 1 95 ? -5.756 -3.834 20.079 1.00 95.75 95 ALA A CA 1
ATOM 682 C C . ALA A 1 95 ? -5.230 -2.590 19.338 1.00 95.75 95 ALA A C 1
ATOM 684 O O . ALA A 1 95 ? -6.002 -1.727 18.922 1.00 95.75 95 ALA A O 1
ATOM 685 N N . SER A 1 96 ? -3.910 -2.522 19.134 1.00 95.44 96 SER A N 1
ATOM 686 C CA . SER A 1 96 ? -3.285 -1.471 18.327 1.00 95.44 96 SER A CA 1
ATOM 687 C C . SER A 1 96 ? -3.624 -1.626 16.845 1.00 95.44 96 SER A C 1
ATOM 689 O O . SER A 1 96 ? -3.817 -2.739 16.356 1.00 95.44 96 SER A O 1
ATOM 691 N N . ASP A 1 97 ? -3.585 -0.524 16.097 1.00 93.31 97 ASP A N 1
ATOM 692 C CA . ASP A 1 97 ? -3.807 -0.533 14.646 1.00 93.31 97 ASP A CA 1
ATOM 693 C C . ASP A 1 97 ? -2.872 -1.502 13.911 1.00 93.31 97 ASP A C 1
ATOM 695 O O . ASP A 1 97 ? -3.302 -2.261 13.047 1.00 93.31 97 ASP A O 1
ATOM 699 N N . SER A 1 98 ? -1.600 -1.556 14.314 1.00 93.31 98 SER A N 1
ATOM 700 C CA . SER A 1 98 ? -0.625 -2.505 13.767 1.00 93.31 98 SER A CA 1
ATOM 701 C C . SER A 1 98 ? -1.021 -3.966 13.999 1.00 93.31 98 SER A C 1
ATOM 703 O O . SER A 1 98 ? -0.835 -4.802 13.115 1.00 93.31 98 SER A O 1
ATOM 705 N N . ARG A 1 99 ? -1.602 -4.282 15.164 1.00 94.06 99 ARG A N 1
ATOM 706 C CA . ARG A 1 99 ? -2.095 -5.625 15.497 1.00 94.06 99 ARG A CA 1
ATOM 707 C C . ARG A 1 99 ? -3.369 -5.956 14.725 1.00 94.06 99 ARG A C 1
ATOM 709 O O . ARG A 1 99 ? -3.535 -7.090 14.283 1.00 94.06 99 ARG A O 1
ATOM 716 N N . VAL A 1 100 ? -4.259 -4.986 14.532 1.00 95.38 100 VAL A N 1
ATOM 717 C CA . VAL A 1 100 ? -5.448 -5.162 13.688 1.00 95.38 100 VAL A CA 1
ATOM 718 C C . VAL A 1 100 ? -5.023 -5.473 12.253 1.00 95.38 100 VAL A C 1
ATOM 720 O O . VAL A 1 100 ? -5.443 -6.485 11.698 1.00 95.38 100 VAL A O 1
ATOM 723 N N . ILE A 1 101 ? -4.117 -4.681 11.679 1.00 93.94 101 ILE A N 1
ATOM 724 C CA . ILE A 1 101 ? -3.645 -4.892 10.307 1.00 93.94 101 ILE A CA 1
ATOM 725 C C . ILE A 1 101 ? -2.948 -6.251 10.166 1.00 93.94 101 ILE A C 1
ATOM 727 O O . ILE A 1 101 ? -3.334 -7.045 9.315 1.00 93.94 101 ILE A O 1
ATOM 731 N N . MET A 1 102 ? -1.953 -6.549 11.006 1.00 93.94 102 MET A N 1
ATOM 732 C CA . MET A 1 102 ? -1.102 -7.730 10.820 1.00 93.94 102 MET A CA 1
ATOM 733 C C . MET A 1 102 ? -1.779 -9.044 11.233 1.00 93.94 102 MET A C 1
ATOM 735 O O . MET A 1 102 ? -1.506 -10.084 10.643 1.00 93.94 102 MET A O 1
ATOM 739 N N . SER A 1 103 ? -2.642 -9.021 12.253 1.00 92.62 103 SER A N 1
ATOM 740 C CA . SER A 1 103 ? -3.235 -10.243 12.818 1.00 92.62 103 SER A CA 1
ATOM 741 C C . SER A 1 103 ? -4.688 -10.471 12.410 1.00 92.62 103 SER A C 1
ATOM 743 O O . SER A 1 103 ? -5.171 -11.585 12.575 1.00 92.62 103 SER A O 1
ATOM 745 N N . HIS A 1 104 ? -5.381 -9.455 11.884 1.00 92.69 104 HIS A N 1
ATOM 746 C CA . HIS A 1 104 ? -6.787 -9.579 11.491 1.00 92.69 104 HIS A CA 1
ATOM 747 C C . HIS A 1 104 ? -7.008 -9.265 10.014 1.00 92.69 104 HIS A C 1
ATOM 749 O O . HIS A 1 104 ? -7.702 -10.018 9.350 1.00 92.69 104 HIS A O 1
ATOM 755 N N . ILE A 1 105 ? -6.429 -8.196 9.469 1.00 93.44 105 ILE A N 1
ATOM 756 C CA . ILE A 1 105 ? -6.699 -7.807 8.075 1.00 93.44 105 ILE A CA 1
ATOM 757 C C . ILE A 1 105 ? -5.852 -8.630 7.108 1.00 93.44 105 ILE A C 1
ATOM 759 O O . ILE A 1 105 ? -6.406 -9.346 6.278 1.00 93.44 105 ILE A O 1
ATOM 763 N N . LEU A 1 106 ? -4.524 -8.589 7.251 1.00 91.94 106 LEU A N 1
ATOM 764 C CA . LEU A 1 106 ? -3.590 -9.263 6.349 1.00 91.94 106 LEU A CA 1
ATOM 765 C C . LEU A 1 106 ? -3.892 -10.767 6.181 1.00 91.94 106 LEU A C 1
ATOM 767 O O . LEU A 1 106 ? -3.930 -11.216 5.038 1.00 91.94 106 LEU A O 1
ATOM 771 N N . PRO A 1 107 ? -4.167 -11.549 7.248 1.00 91.06 107 PRO A N 1
ATOM 772 C CA . PRO A 1 107 ? -4.486 -12.969 7.095 1.00 91.06 107 PRO A CA 1
ATOM 773 C C . PRO A 1 107 ? -5.816 -13.224 6.376 1.00 91.06 107 PRO A C 1
ATOM 775 O O . PRO A 1 107 ? -5.935 -14.226 5.679 1.00 91.06 107 PRO A O 1
ATOM 778 N N . ASN A 1 108 ? -6.803 -12.330 6.517 1.00 92.12 108 ASN A N 1
ATOM 779 C CA . ASN A 1 108 ? -8.112 -12.485 5.876 1.00 92.12 108 ASN A CA 1
ATOM 780 C C . ASN A 1 108 ? -8.064 -12.157 4.379 1.00 92.12 108 ASN A C 1
ATOM 782 O O . ASN A 1 108 ? -8.667 -12.867 3.581 1.00 92.12 108 ASN A O 1
ATOM 786 N N . ILE A 1 109 ? -7.306 -11.132 3.981 1.00 91.12 109 ILE A N 1
ATOM 787 C CA . ILE A 1 109 ? -7.186 -10.747 2.565 1.00 91.12 109 ILE A CA 1
ATOM 788 C C . ILE A 1 109 ? -6.169 -11.602 1.798 1.00 91.12 109 ILE A C 1
ATOM 790 O O . ILE A 1 109 ? -6.097 -11.537 0.574 1.00 91.12 109 ILE A O 1
ATOM 794 N N . PHE A 1 110 ? -5.366 -12.413 2.498 1.00 88.62 110 PHE A N 1
ATOM 795 C CA . PHE A 1 110 ? -4.340 -13.258 1.880 1.00 88.62 110 PHE A CA 1
ATOM 796 C C . PHE A 1 110 ? -4.921 -14.206 0.824 1.00 88.62 110 PHE A C 1
ATOM 798 O O . PHE A 1 110 ? -4.278 -14.459 -0.190 1.00 88.62 110 PHE A O 1
ATOM 805 N N . GLY A 1 111 ? -6.155 -14.680 1.036 1.00 83.25 111 GLY A N 1
ATOM 806 C CA . GLY A 1 111 ? -6.879 -15.494 0.062 1.00 83.25 111 GLY A CA 1
ATOM 807 C C . GLY A 1 111 ? -7.156 -14.754 -1.247 1.00 83.25 111 GLY A C 1
ATOM 808 O O . GLY A 1 111 ? -6.903 -15.310 -2.306 1.00 83.25 111 GLY A O 1
ATOM 809 N N . GLU A 1 112 ? -7.600 -13.496 -1.194 1.00 79.00 112 GLU A N 1
ATOM 810 C CA . GLU A 1 112 ? -7.854 -12.683 -2.395 1.00 79.00 112 GLU A CA 1
ATOM 811 C C . GLU A 1 112 ? -6.577 -12.309 -3.146 1.00 79.00 112 GLU A C 1
ATOM 813 O O . GLU A 1 112 ? -6.606 -12.171 -4.363 1.00 79.00 112 GLU A O 1
ATOM 818 N N . ILE A 1 113 ? -5.452 -12.161 -2.444 1.00 79.38 113 ILE A N 1
ATOM 819 C CA . ILE A 1 113 ? -4.164 -11.813 -3.063 1.00 79.38 113 ILE A CA 1
ATOM 820 C C . ILE A 1 113 ? -3.580 -12.992 -3.863 1.00 79.38 113 ILE A C 1
ATOM 822 O O . ILE A 1 113 ? -2.806 -12.775 -4.796 1.00 79.38 113 ILE A O 1
ATOM 826 N N . LEU A 1 114 ? -3.915 -14.231 -3.489 1.00 75.56 114 LEU A N 1
ATOM 827 C CA . LEU A 1 114 ? -3.374 -15.450 -4.099 1.00 75.56 114 LEU A CA 1
ATOM 828 C C . LEU A 1 114 ? -4.141 -15.947 -5.334 1.00 75.56 114 LEU A C 1
ATOM 830 O O . LEU A 1 114 ? -3.631 -16.839 -6.017 1.00 75.56 114 LEU A O 1
ATOM 834 N N . VAL A 1 115 ? -5.341 -15.420 -5.590 1.00 63.25 115 VAL A N 1
ATOM 835 C CA . VAL A 1 115 ? -6.197 -15.788 -6.734 1.00 63.25 115 VAL A CA 1
ATOM 836 C C . VAL A 1 115 ? -5.825 -14.966 -7.965 1.00 63.25 115 VAL A C 1
ATOM 838 O O . VAL A 1 115 ? -5.679 -15.581 -9.045 1.00 63.25 115 VAL A O 1
#

Sequence (115 aa):
MSVVIGMVIGTGMGMLAGYAGGKVETAVMRITDIMMSFPDEVFGVMVMIVLGTGVQNVIIAITVLMIPRFARMGHAPTLAL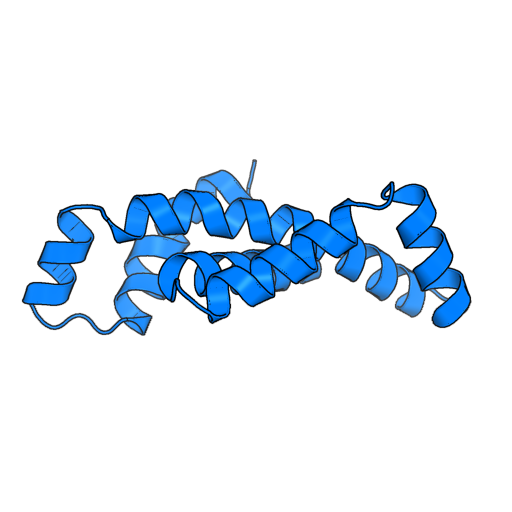KEADYIAAAKSIGASDSRVIMSHILPNIFGEILV

InterPro domains:
  IPR000515 ABC transporter type 1, transmembrane domain MetI-like [PF00528] (10-113)
  IPR000515 ABC transporter type 1, transmembrane domain MetI-like [PS50928] (1-115)
  IPR000515 ABC transporter type 1, transmembrane domain MetI-like [cd06261] (2-115)
  IPR035906 MetI-like superfamily [G3DSA:1.10.3720.10] (1-115)
  IPR035906 MetI-like superfamily [SSF161098] (2-114)
  IPR050366 Binding-protein-dependent transport system permease [PTHR43386] (2-115)

Organism: NCBI:txid412755